Protein AF-A0A7R7JAT5-F1 (afdb_monomer_lite)

Sequence (66 aa):
MVTVMPGTIEDIAYAYTETAAREAASTIEARFPDCEIRISETLIPNETGYFDTGFVIYPFGNDVPY

Secondary structure (DSSP, 8-state):
-----SS-S---EEESSHHHHHHHHHHHHHH-TT-EEEEEEEEEEPTTSPEEEEEEEEEE-TTS--

Structure (mmCIF, N/CA/C/O backbone):
data_AF-A0A7R7JAT5-F1
#
_entry.id   AF-A0A7R7JAT5-F1
#
loop_
_atom_site.group_PDB
_atom_site.id
_atom_site.type_symbol
_atom_site.label_atom_id
_atom_site.label_alt_id
_atom_site.label_comp_id
_atom_site.label_asym_id
_atom_site.label_entity_id
_atom_site.label_seq_id
_atom_site.pdbx_PDB_ins_code
_atom_site.Cartn_x
_atom_site.Cartn_y
_atom_site.Cartn_z
_atom_site.occupancy
_atom_site.B_iso_or_equiv
_atom_site.auth_seq_id
_atom_site.auth_comp_id
_atom_site.auth_asym_id
_atom_site.auth_atom_id
_atom_site.pdbx_PDB_model_num
ATOM 1 N N . MET A 1 1 ? -4.540 13.151 -9.106 1.00 31.78 1 MET A N 1
ATOM 2 C CA . MET A 1 1 ? -5.780 13.544 -8.406 1.00 31.78 1 MET A CA 1
ATOM 3 C C . MET A 1 1 ? -6.334 12.275 -7.785 1.00 31.78 1 MET A C 1
ATOM 5 O O . MET A 1 1 ? -6.741 11.404 -8.535 1.00 31.78 1 MET A O 1
ATOM 9 N N . VAL A 1 2 ? -6.210 12.105 -6.467 1.00 31.75 2 VAL A N 1
ATOM 10 C CA . VAL A 1 2 ? -6.708 10.916 -5.754 1.00 31.75 2 VAL A CA 1
ATOM 11 C C . VAL A 1 2 ? -8.083 11.277 -5.200 1.00 31.75 2 VAL A C 1
ATOM 13 O O . VAL A 1 2 ? -8.193 12.178 -4.370 1.00 31.75 2 VAL A O 1
ATOM 16 N N . THR A 1 3 ? -9.130 10.643 -5.722 1.00 32.06 3 THR A N 1
ATOM 17 C CA . THR A 1 3 ? -10.506 10.809 -5.241 1.00 32.06 3 THR A CA 1
ATOM 18 C C . THR A 1 3 ? -10.741 9.774 -4.151 1.00 32.06 3 THR A C 1
ATOM 20 O O . THR A 1 3 ? -10.893 8.604 -4.465 1.00 32.06 3 THR A O 1
ATOM 23 N N . VAL A 1 4 ? -10.768 10.198 -2.887 1.00 42.72 4 VAL A N 1
ATOM 24 C CA . VAL A 1 4 ? -11.097 9.324 -1.749 1.00 42.72 4 VAL A CA 1
ATOM 25 C C . VAL A 1 4 ? -12.553 9.583 -1.364 1.00 42.72 4 VAL A C 1
ATOM 27 O O . VAL A 1 4 ? -12.871 10.661 -0.856 1.00 42.72 4 VAL A O 1
ATOM 30 N N . MET A 1 5 ? -13.451 8.632 -1.632 1.00 36.56 5 MET A N 1
ATOM 31 C CA . MET A 1 5 ? -14.845 8.704 -1.175 1.00 36.56 5 MET A CA 1
ATOM 32 C C . MET A 1 5 ? -14.943 8.270 0.301 1.00 36.56 5 MET A C 1
ATOM 34 O O . MET A 1 5 ? -14.256 7.333 0.704 1.00 36.56 5 MET A O 1
ATOM 38 N N . PRO A 1 6 ? -15.753 8.937 1.143 1.00 39.03 6 PRO A N 1
ATOM 39 C CA . PRO A 1 6 ? -15.882 8.579 2.550 1.00 39.03 6 PRO A CA 1
ATOM 40 C C . PRO A 1 6 ? -16.923 7.464 2.718 1.00 39.03 6 PRO A C 1
ATOM 42 O O . PRO A 1 6 ? -18.082 7.663 2.364 1.00 39.03 6 PRO A O 1
ATOM 45 N N . GLY A 1 7 ? -16.549 6.321 3.298 1.00 40.97 7 GLY A N 1
ATOM 46 C CA . GLY A 1 7 ? -17.555 5.354 3.759 1.00 40.97 7 GLY A CA 1
ATOM 47 C C . GLY A 1 7 ? -17.069 3.944 4.063 1.00 40.97 7 GLY A C 1
ATOM 48 O O . GLY A 1 7 ? -17.562 3.344 5.008 1.00 40.97 7 GLY A O 1
ATOM 49 N N . THR A 1 8 ? -16.066 3.447 3.350 1.00 46.72 8 THR A N 1
ATOM 50 C CA . THR A 1 8 ? -15.580 2.076 3.525 1.00 46.72 8 THR A CA 1
ATOM 51 C C . THR A 1 8 ? -14.081 2.068 3.273 1.00 46.72 8 THR A C 1
ATOM 53 O O . THR A 1 8 ? -13.601 2.746 2.363 1.00 46.72 8 THR A O 1
ATOM 56 N N . ILE A 1 9 ? -13.322 1.313 4.066 1.00 53.28 9 ILE A N 1
ATOM 57 C CA . ILE A 1 9 ? -11.944 0.964 3.713 1.00 53.28 9 ILE A CA 1
ATOM 58 C C . ILE A 1 9 ? -12.034 -0.070 2.575 1.00 53.28 9 ILE A C 1
ATOM 60 O O . ILE A 1 9 ? -11.893 -1.266 2.786 1.00 53.28 9 ILE A O 1
ATOM 64 N N . GLU A 1 10 ? -12.403 0.387 1.381 1.00 52.50 10 GLU A N 1
ATOM 65 C CA . GLU A 1 10 ? -12.484 -0.427 0.157 1.00 52.50 10 GLU A CA 1
ATOM 66 C C . GLU A 1 10 ? -11.365 -0.074 -0.830 1.00 52.50 10 GLU A C 1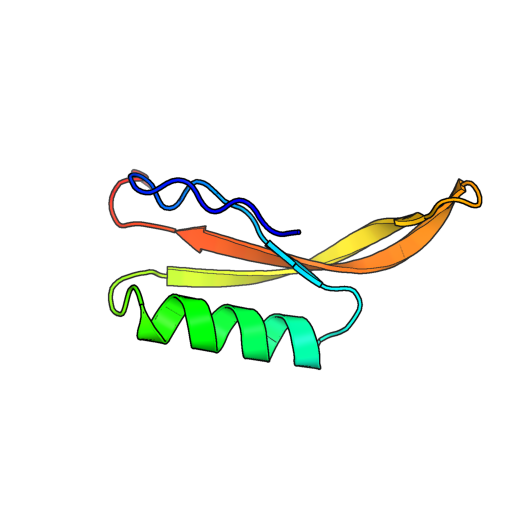
ATOM 68 O O . GLU A 1 10 ? -11.216 -0.724 -1.863 1.00 52.50 10 GLU A O 1
ATOM 73 N N . ASP A 1 11 ? -10.564 0.950 -0.525 1.00 62.38 11 ASP 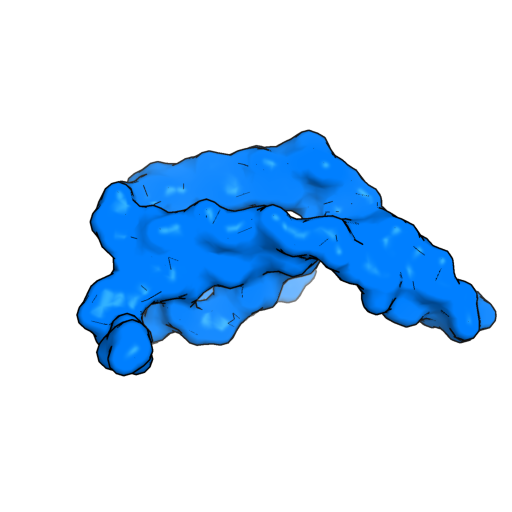A N 1
ATOM 74 C CA . ASP A 1 11 ? -9.595 1.495 -1.466 1.00 62.38 11 ASP A CA 1
ATOM 75 C C . ASP A 1 11 ? -8.219 0.852 -1.251 1.00 62.38 11 ASP A C 1
ATOM 77 O O . ASP A 1 11 ? -7.479 1.169 -0.315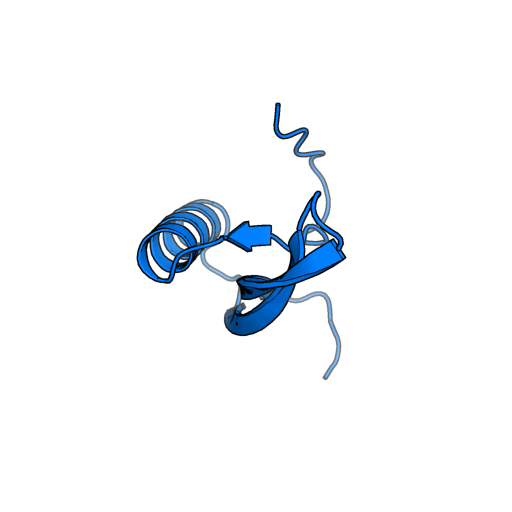 1.00 62.38 11 ASP A O 1
ATOM 81 N N . ILE A 1 12 ? -7.897 -0.100 -2.124 1.00 71.75 12 ILE A N 1
ATOM 82 C CA . ILE A 1 12 ? -6.559 -0.674 -2.252 1.00 71.75 12 ILE A CA 1
ATOM 83 C C . ILE A 1 12 ? -5.645 0.413 -2.823 1.00 71.75 12 ILE A C 1
ATOM 85 O O . ILE A 1 12 ? -5.897 0.940 -3.908 1.00 71.75 12 ILE A O 1
ATOM 89 N N . ALA A 1 13 ? -4.559 0.731 -2.122 1.00 81.19 13 ALA A N 1
ATOM 90 C CA . ALA A 1 13 ? -3.583 1.703 -2.604 1.00 81.19 13 ALA A CA 1
ATOM 91 C C . ALA A 1 13 ? -2.399 1.010 -3.294 1.00 81.19 13 ALA A C 1
ATOM 93 O O . ALA A 1 13 ? -2.019 -0.106 -2.945 1.00 81.19 13 ALA A O 1
ATOM 94 N N . TYR A 1 14 ? -1.800 1.690 -4.272 1.00 80.12 14 TYR A N 1
ATOM 95 C CA . TYR A 1 14 ? -0.643 1.200 -5.021 1.00 80.12 14 TYR A CA 1
ATOM 96 C C . TYR A 1 14 ? 0.516 2.187 -4.915 1.00 80.12 14 TYR A C 1
ATOM 98 O O . TYR A 1 14 ? 0.318 3.402 -4.982 1.00 80.12 14 TYR A O 1
ATOM 106 N N . ALA A 1 15 ? 1.731 1.665 -4.795 1.00 85.00 15 ALA A N 1
ATOM 107 C CA . ALA A 1 15 ? 2.958 2.447 -4.771 1.00 85.00 15 ALA A CA 1
ATOM 108 C C . ALA A 1 15 ? 4.039 1.777 -5.626 1.00 85.00 15 ALA A C 1
ATOM 110 O O . ALA A 1 15 ? 4.158 0.561 -5.643 1.00 85.00 15 ALA A O 1
ATOM 111 N N . TYR A 1 16 ? 4.861 2.567 -6.314 1.00 84.31 16 TYR A N 1
ATOM 112 C CA . TYR A 1 16 ? 5.968 2.049 -7.134 1.00 84.31 16 TYR A CA 1
ATOM 113 C C . TYR A 1 16 ? 7.263 1.829 -6.338 1.00 84.31 16 TYR A C 1
ATOM 115 O O . TYR A 1 16 ? 8.241 1.313 -6.866 1.00 84.31 16 TYR A O 1
ATOM 123 N N . THR A 1 17 ? 7.299 2.237 -5.067 1.00 86.31 17 THR A N 1
ATOM 124 C CA . THR A 1 17 ? 8.456 2.054 -4.185 1.00 86.31 17 THR A CA 1
ATOM 125 C C . THR A 1 17 ? 8.009 1.606 -2.803 1.00 86.31 17 THR A C 1
ATOM 127 O O . THR A 1 17 ? 6.925 1.965 -2.340 1.00 86.31 17 THR A O 1
ATOM 130 N N . GLU A 1 18 ? 8.872 0.853 -2.121 1.00 87.12 18 GLU A N 1
ATOM 131 C CA . GLU A 1 18 ? 8.590 0.361 -0.771 1.00 87.12 18 GLU A CA 1
ATOM 132 C C . GLU A 1 18 ? 8.414 1.522 0.218 1.00 87.12 18 GLU A C 1
ATOM 134 O O . GLU A 1 18 ? 7.521 1.504 1.061 1.00 87.12 18 GLU A O 1
ATOM 139 N N . THR A 1 19 ? 9.228 2.575 0.083 1.00 89.69 19 THR A N 1
ATOM 140 C CA . THR A 1 19 ? 9.138 3.773 0.927 1.00 89.69 19 THR A CA 1
ATOM 141 C C . THR A 1 19 ? 7.778 4.447 0.793 1.00 89.69 19 THR A C 1
ATOM 143 O O . THR A 1 19 ? 7.127 4.694 1.805 1.00 89.69 19 THR A O 1
ATOM 146 N N . ALA A 1 20 ? 7.310 4.673 -0.438 1.00 86.75 20 ALA A N 1
ATOM 147 C CA . ALA A 1 20 ? 5.999 5.270 -0.667 1.00 86.75 20 ALA A CA 1
ATOM 148 C C . ALA A 1 20 ? 4.870 4.363 -0.152 1.00 86.75 20 ALA A C 1
ATOM 150 O O . ALA A 1 20 ? 3.880 4.860 0.383 1.00 86.75 20 ALA A O 1
ATOM 151 N N . ALA A 1 21 ? 5.034 3.038 -0.252 1.00 87.44 21 ALA A N 1
ATOM 152 C CA . ALA A 1 21 ? 4.072 2.088 0.295 1.00 87.44 21 ALA A CA 1
ATOM 153 C C . ALA A 1 21 ? 3.953 2.203 1.822 1.00 87.44 21 ALA A C 1
ATOM 155 O O . ALA A 1 21 ? 2.848 2.220 2.364 1.00 87.44 21 ALA A O 1
ATOM 156 N N . ARG A 1 22 ? 5.090 2.340 2.513 1.00 88.19 22 ARG A N 1
ATOM 157 C CA . ARG A 1 22 ? 5.144 2.527 3.970 1.00 88.19 22 ARG A CA 1
ATOM 158 C C . ARG A 1 22 ? 4.588 3.882 4.409 1.00 88.19 22 ARG A C 1
ATOM 160 O O . ARG A 1 22 ? 3.867 3.940 5.400 1.00 88.19 22 ARG A O 1
ATOM 167 N N . GLU A 1 23 ? 4.879 4.960 3.683 1.00 89.88 23 GLU A N 1
ATOM 168 C CA . GLU A 1 23 ? 4.316 6.289 3.976 1.00 89.88 23 GLU A CA 1
ATOM 169 C C . GLU A 1 23 ? 2.791 6.312 3.805 1.00 89.88 23 GLU A C 1
ATOM 171 O O . GLU A 1 23 ? 2.068 6.860 4.644 1.00 89.88 23 GLU A O 1
ATOM 176 N N . ALA A 1 24 ? 2.288 5.664 2.751 1.00 85.75 24 ALA A N 1
ATOM 177 C CA . ALA A 1 24 ? 0.858 5.507 2.523 1.00 85.75 24 ALA A CA 1
ATOM 178 C C . ALA A 1 24 ? 0.199 4.656 3.619 1.00 85.75 24 ALA A C 1
ATOM 180 O O . ALA A 1 24 ? -0.821 5.072 4.166 1.00 85.75 24 ALA A O 1
ATOM 181 N N . ALA A 1 25 ? 0.805 3.528 4.006 1.00 85.62 25 ALA A N 1
ATOM 182 C CA . ALA A 1 25 ? 0.327 2.714 5.124 1.00 85.62 25 ALA A CA 1
ATOM 183 C C . ALA A 1 25 ? 0.259 3.520 6.430 1.00 85.62 25 ALA A C 1
ATOM 185 O O . ALA A 1 25 ? -0.782 3.539 7.078 1.00 85.62 25 ALA A O 1
ATOM 186 N N . SER A 1 26 ? 1.311 4.276 6.762 1.00 87.19 26 SER A N 1
ATOM 187 C CA . SER A 1 26 ? 1.338 5.115 7.968 1.00 87.19 26 SER A CA 1
ATOM 188 C C . SER A 1 26 ? 0.251 6.198 7.957 1.00 87.19 26 SER A C 1
ATOM 190 O O . SER A 1 26 ? -0.376 6.478 8.978 1.00 87.19 26 SER A O 1
ATOM 192 N N . THR A 1 27 ? -0.027 6.778 6.785 1.00 86.56 27 THR A N 1
ATOM 193 C CA . THR A 1 27 ? -1.112 7.757 6.609 1.00 86.56 27 THR A CA 1
ATOM 194 C C . THR A 1 27 ? -2.490 7.122 6.822 1.00 86.56 27 THR A C 1
ATOM 196 O O . THR A 1 27 ? -3.375 7.750 7.408 1.00 86.56 27 THR A O 1
ATOM 199 N N . ILE A 1 28 ? -2.681 5.883 6.359 1.00 80.94 28 ILE A N 1
ATOM 200 C CA . ILE A 1 28 ? -3.926 5.131 6.553 1.00 80.94 28 ILE A CA 1
ATOM 201 C C . ILE A 1 28 ? -4.097 4.763 8.032 1.00 80.94 28 ILE A C 1
ATOM 203 O O . ILE A 1 28 ? -5.160 5.031 8.584 1.00 80.94 28 ILE A O 1
ATOM 207 N N . GLU A 1 29 ? -3.054 4.249 8.687 1.00 83.44 29 GLU A N 1
ATOM 208 C CA . GLU A 1 29 ? -3.039 3.933 10.126 1.00 83.44 29 GLU A CA 1
ATOM 209 C C . GLU A 1 29 ? -3.396 5.154 10.984 1.00 83.44 29 GLU A C 1
ATOM 211 O O . GLU A 1 29 ? -4.221 5.068 11.890 1.00 83.44 29 GLU A O 1
ATOM 216 N N . ALA A 1 30 ? -2.841 6.329 10.666 1.00 84.06 30 ALA A N 1
ATOM 217 C CA . ALA A 1 30 ? -3.143 7.561 11.395 1.00 84.06 30 ALA A CA 1
ATOM 218 C C . ALA A 1 30 ? -4.620 7.982 11.280 1.00 84.06 30 ALA A C 1
ATOM 220 O O . ALA A 1 30 ? -5.154 8.641 12.175 1.00 84.06 30 ALA A O 1
ATOM 221 N N . ARG A 1 31 ? -5.281 7.625 10.173 1.00 81.56 31 ARG A N 1
ATOM 222 C CA . ARG A 1 31 ? -6.698 7.925 9.931 1.00 81.56 31 ARG A CA 1
ATOM 223 C C . ARG A 1 31 ? -7.627 6.838 10.476 1.00 81.56 31 ARG A C 1
ATOM 225 O O . ARG A 1 31 ? -8.744 7.157 10.880 1.00 81.56 31 ARG A O 1
ATOM 232 N N . PHE A 1 32 ? -7.168 5.591 10.481 1.00 79.56 32 PHE A N 1
ATOM 233 C CA . PHE A 1 32 ? -7.906 4.403 10.895 1.00 79.56 32 PHE A CA 1
ATOM 234 C C . PHE A 1 32 ? -7.008 3.529 11.788 1.00 79.56 32 PHE A C 1
ATOM 236 O O . PHE A 1 32 ? -6.420 2.563 11.303 1.00 79.56 32 PHE A O 1
ATOM 243 N N . PRO A 1 33 ? -6.886 3.851 13.087 1.00 75.81 33 PRO A N 1
ATOM 244 C CA . PRO A 1 33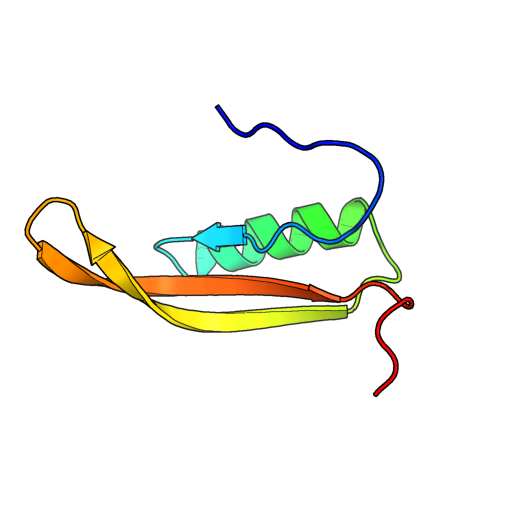 ? -5.948 3.169 13.985 1.00 75.81 33 PRO A CA 1
ATOM 245 C C . PRO A 1 33 ? -6.291 1.693 14.234 1.00 75.81 33 PRO A C 1
ATOM 247 O O . PRO A 1 33 ? -5.412 0.917 14.586 1.00 75.81 33 PRO A O 1
ATOM 250 N N . ASP A 1 34 ? -7.551 1.300 14.031 1.00 77.56 34 ASP A N 1
ATOM 251 C CA . ASP A 1 34 ? -8.028 -0.081 14.175 1.00 77.56 34 ASP A CA 1
ATOM 252 C C . ASP A 1 34 ? -7.994 -0.878 12.852 1.00 77.56 34 ASP A C 1
ATOM 254 O O . ASP A 1 34 ? -8.538 -1.979 12.773 1.00 77.56 34 ASP A O 1
ATOM 258 N N . CYS A 1 35 ? -7.407 -0.323 11.785 1.00 75.81 35 CYS A N 1
ATOM 259 C CA . CYS A 1 35 ? -7.284 -0.990 10.489 1.00 75.81 35 CYS A CA 1
ATOM 260 C C . CYS A 1 35 ? -6.043 -1.892 10.460 1.00 75.81 35 CYS A C 1
ATOM 262 O O . CYS A 1 35 ? -4.931 -1.422 10.694 1.00 75.81 35 CYS A O 1
ATOM 264 N N . GLU A 1 36 ? -6.196 -3.164 10.084 1.00 82.00 36 GLU A N 1
ATOM 265 C CA . GLU A 1 36 ? -5.038 -4.003 9.758 1.00 82.00 36 GLU A CA 1
ATOM 266 C C . GLU A 1 36 ? -4.535 -3.620 8.363 1.00 82.00 36 GLU A C 1
ATOM 268 O O . GLU A 1 36 ? -5.313 -3.598 7.412 1.00 82.00 36 GLU A O 1
ATOM 273 N N . ILE A 1 37 ? -3.245 -3.320 8.208 1.00 84.56 37 ILE A N 1
ATOM 274 C CA . ILE A 1 37 ? -2.662 -2.982 6.904 1.00 84.56 37 ILE A CA 1
ATOM 275 C C . ILE A 1 37 ? -1.683 -4.070 6.478 1.00 84.56 37 ILE A C 1
ATOM 277 O O . ILE A 1 37 ? -0.742 -4.397 7.202 1.00 84.56 37 ILE A O 1
ATOM 281 N N . ARG A 1 38 ? -1.859 -4.599 5.264 1.00 86.56 38 ARG A N 1
ATOM 282 C CA . ARG A 1 38 ? -0.886 -5.499 4.627 1.00 86.56 38 ARG A CA 1
ATOM 283 C C . ARG A 1 38 ? -0.295 -4.861 3.386 1.00 86.56 38 ARG A C 1
ATOM 285 O O . ARG A 1 38 ? -1.024 -4.354 2.543 1.00 86.56 38 ARG A O 1
ATOM 292 N N . ILE A 1 39 ? 1.023 -4.946 3.247 1.00 88.00 39 ILE A N 1
ATOM 293 C CA . ILE A 1 39 ? 1.741 -4.513 2.047 1.00 88.00 39 ILE A CA 1
ATOM 294 C C . ILE A 1 39 ? 2.274 -5.758 1.342 1.00 88.00 39 ILE A C 1
ATOM 296 O O . ILE A 1 39 ? 2.893 -6.611 1.977 1.00 88.00 39 ILE A O 1
ATOM 300 N N . SER A 1 40 ? 2.033 -5.871 0.039 1.00 87.81 40 SER A N 1
ATOM 301 C CA . SER A 1 40 ? 2.524 -6.979 -0.781 1.00 87.81 40 SER A CA 1
ATOM 302 C C . SER A 1 40 ? 3.219 -6.446 -2.026 1.00 87.81 40 SER A C 1
ATOM 304 O O . SER A 1 40 ? 2.708 -5.535 -2.674 1.00 87.81 40 SER A O 1
ATOM 306 N N . GLU A 1 41 ? 4.383 -7.002 -2.353 1.00 89.81 41 GLU A N 1
ATOM 307 C CA . GLU A 1 41 ? 5.058 -6.718 -3.618 1.00 89.81 41 GLU A CA 1
ATOM 308 C C . GLU A 1 41 ? 4.273 -7.357 -4.772 1.00 89.81 41 GLU A C 1
ATOM 310 O O . GLU A 1 41 ? 3.829 -8.503 -4.686 1.00 89.81 41 GLU A O 1
ATOM 315 N N . THR A 1 42 ? 4.083 -6.607 -5.851 1.00 87.06 42 THR A N 1
ATOM 316 C CA . THR A 1 42 ? 3.386 -7.051 -7.056 1.00 87.06 42 THR A CA 1
ATOM 317 C C . THR A 1 42 ? 4.093 -6.548 -8.308 1.00 87.06 42 THR A C 1
ATOM 319 O O . THR A 1 42 ? 4.996 -5.716 -8.255 1.00 87.06 42 THR A O 1
ATOM 322 N N . LEU A 1 43 ? 3.627 -7.026 -9.455 1.00 86.81 43 LEU A N 1
ATOM 323 C CA . LEU A 1 43 ? 4.018 -6.543 -10.767 1.00 86.81 43 LEU A CA 1
ATOM 324 C C . LEU A 1 43 ? 2.895 -5.675 -11.344 1.00 86.81 43 LEU A C 1
ATOM 326 O O . LEU A 1 43 ? 1.788 -6.162 -11.581 1.00 86.81 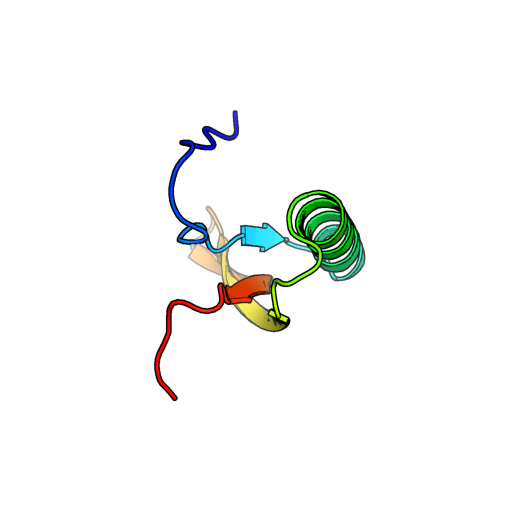43 LEU A O 1
ATOM 330 N N . ILE A 1 44 ? 3.176 -4.391 -11.566 1.00 81.62 44 ILE A N 1
ATOM 331 C CA . ILE A 1 44 ? 2.226 -3.418 -12.116 1.00 81.62 44 ILE A CA 1
ATOM 332 C C . ILE A 1 44 ? 2.560 -3.204 -13.598 1.00 81.62 44 ILE A C 1
ATOM 334 O O . ILE A 1 44 ? 3.708 -2.891 -13.919 1.00 81.62 44 ILE A O 1
ATOM 338 N N . PRO A 1 45 ? 1.596 -3.374 -14.521 1.00 82.12 45 PRO A N 1
ATOM 339 C CA . PRO A 1 45 ? 1.831 -3.077 -15.926 1.00 82.12 45 PRO A CA 1
ATOM 340 C C . PRO A 1 45 ? 2.051 -1.572 -16.112 1.00 82.12 45 PRO A C 1
ATOM 342 O O . PRO A 1 45 ? 1.268 -0.757 -15.622 1.00 82.12 45 PRO A O 1
ATOM 345 N N . ASN A 1 46 ? 3.098 -1.203 -16.841 1.00 80.75 46 ASN A N 1
ATOM 346 C CA . ASN A 1 46 ? 3.405 0.181 -17.172 1.00 80.75 46 ASN A CA 1
ATOM 347 C C . ASN A 1 46 ? 2.878 0.566 -18.564 1.00 80.75 46 ASN A C 1
ATOM 349 O O . ASN A 1 46 ? 2.429 -0.275 -19.346 1.00 80.75 46 ASN A O 1
ATOM 353 N N . GLU A 1 47 ? 2.961 1.856 -18.901 1.00 82.12 47 GLU A N 1
ATOM 354 C CA . GLU A 1 47 ? 2.459 2.403 -20.174 1.00 82.12 47 GLU A CA 1
ATOM 355 C C . GLU A 1 47 ? 3.173 1.831 -21.411 1.00 82.12 47 GLU A C 1
ATOM 357 O O . GLU A 1 47 ? 2.660 1.909 -22.526 1.00 82.12 47 GLU A O 1
ATOM 362 N N . THR A 1 48 ? 4.348 1.226 -21.221 1.00 85.62 48 THR A N 1
ATOM 363 C CA . THR A 1 48 ? 5.126 0.572 -22.281 1.00 85.62 48 THR A CA 1
ATOM 364 C C . THR A 1 48 ? 4.798 -0.916 -22.453 1.00 85.62 48 THR A C 1
ATOM 366 O O . THR A 1 48 ? 5.370 -1.563 -23.329 1.00 85.62 48 THR A O 1
ATOM 369 N N . GLY A 1 49 ? 3.870 -1.461 -21.656 1.00 82.38 49 GLY A N 1
ATOM 370 C CA . GLY A 1 49 ? 3.454 -2.867 -21.708 1.00 82.38 49 GLY A CA 1
ATOM 371 C C . GLY A 1 49 ? 4.401 -3.839 -20.996 1.00 82.38 49 GLY A C 1
ATOM 372 O O . GLY A 1 49 ? 4.252 -5.050 -21.153 1.00 82.38 49 GLY A O 1
ATOM 373 N N . TYR A 1 50 ? 5.359 -3.327 -20.222 1.00 85.69 50 TYR A N 1
ATOM 374 C CA . TYR A 1 50 ? 6.220 -4.119 -19.342 1.00 85.69 50 TYR A CA 1
ATOM 375 C C . TYR A 1 50 ? 5.668 -4.121 -17.916 1.00 85.69 50 TYR A C 1
ATOM 377 O O . TYR A 1 50 ? 4.805 -3.318 -17.572 1.00 85.69 50 TYR A O 1
ATOM 385 N N . PHE A 1 51 ? 6.166 -5.034 -17.085 1.00 84.12 51 PHE A N 1
ATOM 386 C CA . PHE A 1 51 ? 5.813 -5.100 -15.673 1.00 84.12 51 PHE A CA 1
ATOM 387 C C . PHE A 1 51 ? 6.913 -4.471 -14.823 1.00 84.12 51 PHE A C 1
ATOM 389 O O . PHE A 1 51 ? 8.047 -4.949 -14.847 1.00 84.12 51 PHE A O 1
ATOM 396 N N . ASP A 1 52 ? 6.557 -3.441 -14.060 1.00 84.50 52 ASP A N 1
ATOM 397 C CA . ASP A 1 52 ? 7.418 -2.862 -13.033 1.00 84.50 52 ASP A CA 1
ATOM 398 C C . ASP A 1 52 ? 7.084 -3.461 -11.666 1.00 84.50 52 ASP A C 1
ATOM 400 O O . ASP A 1 52 ? 5.934 -3.805 -11.379 1.00 84.50 52 ASP A O 1
ATOM 404 N N . THR A 1 53 ? 8.090 -3.569 -10.800 1.00 86.94 53 THR A N 1
ATOM 405 C CA . THR A 1 53 ? 7.859 -3.907 -9.396 1.00 86.94 53 THR A CA 1
ATOM 406 C C . THR A 1 53 ? 7.115 -2.761 -8.719 1.00 86.94 53 THR A C 1
ATOM 408 O O . THR A 1 53 ? 7.521 -1.601 -8.791 1.00 86.94 53 THR A O 1
ATOM 411 N N . GLY A 1 54 ? 6.027 -3.096 -8.041 1.00 88.88 54 GLY A N 1
ATOM 412 C CA . GLY A 1 54 ? 5.250 -2.179 -7.227 1.00 88.88 54 GLY A CA 1
ATOM 413 C C . GLY A 1 54 ? 4.774 -2.851 -5.950 1.00 88.88 54 GLY A C 1
ATOM 414 O O . GLY A 1 54 ? 5.074 -4.006 -5.666 1.00 88.88 54 GLY A O 1
ATOM 415 N N . PHE A 1 55 ? 4.009 -2.110 -5.169 1.00 87.50 55 PHE A N 1
ATOM 416 C CA . PHE A 1 55 ? 3.513 -2.509 -3.867 1.00 87.50 55 PHE A CA 1
ATOM 417 C C . PHE A 1 55 ? 2.024 -2.223 -3.807 1.00 87.50 55 PHE A C 1
ATOM 419 O O . PHE A 1 55 ? 1.578 -1.131 -4.163 1.00 87.50 55 PHE A O 1
ATOM 426 N N . VAL A 1 56 ? 1.268 -3.208 -3.342 1.00 84.94 56 VAL A N 1
ATOM 427 C CA . VAL A 1 56 ? -0.161 -3.097 -3.068 1.00 84.94 56 VAL A CA 1
ATOM 428 C C . VAL A 1 56 ? -0.354 -3.003 -1.569 1.00 84.94 56 VAL A C 1
ATOM 430 O O . VAL A 1 56 ? 0.228 -3.784 -0.816 1.00 84.94 56 VAL A O 1
ATOM 433 N N . ILE A 1 57 ? -1.170 -2.052 -1.147 1.00 87.25 57 ILE A N 1
ATOM 434 C CA . ILE A 1 57 ? -1.492 -1.778 0.244 1.00 87.25 57 ILE A CA 1
ATOM 435 C 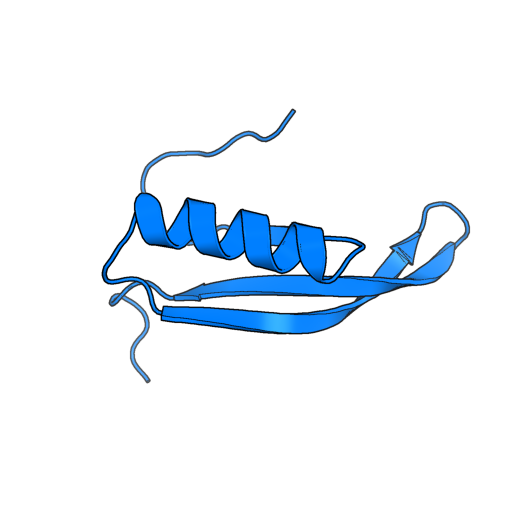C . ILE A 1 57 ? -2.956 -2.155 0.429 1.00 87.25 57 ILE A C 1
ATOM 437 O O . ILE A 1 57 ? -3.841 -1.557 -0.183 1.00 87.25 57 ILE A O 1
ATOM 441 N N . TYR A 1 58 ? -3.186 -3.155 1.269 1.00 83.50 58 TYR A N 1
ATOM 442 C CA . TYR A 1 58 ? -4.495 -3.676 1.623 1.00 83.50 58 TYR A CA 1
ATOM 443 C C . TYR A 1 58 ? -4.847 -3.216 3.033 1.00 83.50 58 TYR A C 1
ATOM 445 O O . TYR A 1 58 ? -4.346 -3.794 4.004 1.00 83.50 58 TYR A O 1
ATOM 453 N N . PRO A 1 59 ? -5.666 -2.170 3.167 1.00 77.00 59 PRO A N 1
ATOM 454 C CA . PRO A 1 59 ? -6.238 -1.812 4.445 1.00 77.00 59 PRO A CA 1
ATOM 455 C C . PRO A 1 59 ? -7.494 -2.670 4.679 1.00 77.00 59 PRO A C 1
ATOM 457 O O . PRO A 1 59 ? -8.448 -2.632 3.908 1.00 77.00 59 PRO A O 1
ATOM 460 N N . PHE A 1 60 ? -7.474 -3.501 5.716 1.00 72.38 60 PHE A N 1
ATOM 461 C CA . PHE A 1 60 ? -8.600 -4.319 6.153 1.00 72.38 60 PHE A CA 1
ATOM 462 C C . PHE A 1 60 ? -9.298 -3.617 7.317 1.00 72.38 60 PHE A C 1
ATOM 464 O O . PHE A 1 60 ? -8.759 -3.504 8.420 1.00 72.38 60 PHE A O 1
ATOM 471 N N . GLY A 1 61 ? -10.518 -3.146 7.063 1.00 62.56 61 GLY A N 1
ATOM 472 C CA . GLY A 1 61 ? -11.436 -2.771 8.130 1.00 62.56 61 GLY A CA 1
ATOM 473 C C . GLY A 1 61 ? -11.985 -4.010 8.840 1.00 62.56 61 GLY A C 1
ATOM 474 O O . GLY A 1 61 ? -12.016 -5.102 8.275 1.00 62.56 61 GLY A O 1
ATOM 475 N N . ASN A 1 62 ? -12.493 -3.827 10.057 1.00 54.53 62 ASN A N 1
ATOM 476 C CA . ASN A 1 62 ? -13.102 -4.876 10.888 1.00 54.53 62 ASN A CA 1
ATOM 477 C C . ASN A 1 62 ? -14.417 -5.475 10.307 1.00 54.53 62 ASN A C 1
ATOM 479 O O . ASN A 1 62 ? -15.155 -6.146 11.022 1.00 54.53 62 ASN A O 1
ATOM 483 N N . ASP A 1 63 ? -14.725 -5.207 9.033 1.00 50.66 63 ASP A N 1
ATOM 484 C CA . ASP A 1 63 ? -15.932 -5.619 8.298 1.00 50.66 63 ASP A CA 1
ATOM 485 C C . ASP A 1 63 ? -15.714 -6.862 7.409 1.00 50.66 63 ASP A C 1
ATOM 487 O O . ASP A 1 63 ? -16.643 -7.326 6.749 1.00 50.66 63 ASP A O 1
ATOM 491 N N . VAL A 1 64 ? -14.501 -7.430 7.375 1.00 44.00 64 VAL A N 1
ATOM 492 C CA . VAL A 1 64 ? -14.199 -8.619 6.560 1.00 44.00 64 VAL A CA 1
ATOM 493 C C . VAL A 1 64 ? -14.153 -9.867 7.457 1.00 44.00 64 VAL A C 1
ATOM 495 O O . VAL A 1 64 ? -13.179 -10.041 8.191 1.00 44.00 64 VAL A O 1
ATOM 498 N N . PRO A 1 65 ? -15.185 -10.737 7.453 1.00 42.75 65 PRO A N 1
ATOM 499 C CA . PRO A 1 65 ? -15.151 -11.987 8.203 1.00 42.75 65 PRO A CA 1
ATOM 500 C C . PRO A 1 65 ? -14.107 -12.932 7.591 1.00 42.75 65 PRO A C 1
ATOM 502 O O . PRO A 1 65 ? -14.086 -13.146 6.379 1.00 42.75 65 PRO A O 1
ATOM 505 N N . TYR A 1 66 ? -13.240 -13.441 8.464 1.00 42.91 66 TYR A N 1
ATOM 506 C CA . TYR A 1 66 ? -12.128 -14.360 8.196 1.00 42.91 66 TYR A CA 1
ATOM 507 C C . TYR A 1 66 ? -12.568 -15.683 7.560 1.00 42.91 66 TYR A C 1
ATOM 509 O O . TYR A 1 66 ? -13.637 -16.207 7.958 1.00 42.91 66 TYR A O 1
#

Radius of gyration: 12.92 Å; chains: 1; bounding box: 27×28×36 Å

Foldseek 3Di:
DDDDDPDDLPDKDKFLDPVVLVVVVVVVCVVPVQWDKDKDWDWDQDPVRGTGIMIIIRTDDPPDDD

pLDDT: mean 73.92, std 18.0, range [31.75, 89.88]